Protein AF-A0A4U0HDJ7-F1 (afdb_monomer_lite)

Secondary structure (DSSP, 8-state):
--HHHHHHHHHHHHHHHHHHHHHHHHHHHHHHHHHGGGS-TTS-THHHHHHHHHHHHHHHHHHHHHHHHHHHHTT-TTHHHHHHHHHHHHHHHHHHHHHHHTT-HHHHHHHHHHHHHHHHHHHHHHHTS---

Radius of gyration: 17.19 Å; chains: 1; bounding box: 44×32×47 Å

Sequence (132 aa):
MRPDVRRMLVIQAGNVLLLAIAAVTIVMAVDALTAQPTGPPDEPDAGGALATISLGGALAVVVLAIFAYRWTARGERYAPLFGVLGWAVLWLPLSLTLGAASGTPALAYLATLVCGAGIVLSLVALGSKKPR

pLDDT: mean 72.26, std 10.54, range [38.09, 88.5]

Foldseek 3Di:
DPPVVVVLVVQLVLLVVLLVLLVVLLVLLVVQCVCVVVDDPPDPPPSNVLSVVLNVLSVQLNVLSVQLNVCSVVVHPCSVVSSVLSVLSNQLSNLSSVCSVVVNVVSSVVSNVVSVVVSVVVVVVVVPDDDD

Structure (mmCIF, N/CA/C/O backbone):
data_AF-A0A4U0HDJ7-F1
#
_entry.id   AF-A0A4U0HDJ7-F1
#
loop_
_atom_site.group_PDB
_atom_site.id
_atom_site.type_symbol
_atom_site.label_atom_id
_atom_site.label_alt_id
_atom_site.label_comp_id
_atom_site.label_asym_id
_atom_site.label_entity_id
_atom_site.label_seq_id
_atom_site.pdbx_PDB_ins_code
_atom_site.Cartn_x
_atom_site.Cartn_y
_atom_site.Cartn_z
_atom_site.occupancy
_atom_site.B_iso_or_equiv
_atom_site.auth_seq_id
_atom_site.auth_comp_id
_atom_site.auth_asym_id
_atom_site.auth_atom_id
_atom_site.pdbx_PDB_model_num
ATOM 1 N N . MET A 1 1 ? -24.903 -7.566 17.875 1.00 59.81 1 MET A N 1
ATOM 2 C CA . MET A 1 1 ? -23.535 -7.060 18.157 1.00 59.81 1 MET A CA 1
ATOM 3 C C . MET A 1 1 ? -23.624 -5.615 18.608 1.00 59.81 1 MET A C 1
ATOM 5 O O . MET A 1 1 ? -24.400 -4.874 18.016 1.00 59.81 1 MET A O 1
ATOM 9 N N . ARG A 1 2 ? -22.854 -5.214 19.629 1.00 76.25 2 ARG A N 1
ATOM 10 C CA . ARG A 1 2 ? -22.755 -3.797 20.014 1.00 76.25 2 ARG A CA 1
ATOM 11 C C . ARG A 1 2 ? -22.157 -2.987 18.844 1.00 76.25 2 ARG A C 1
ATOM 13 O O . ARG A 1 2 ? -21.269 -3.519 18.169 1.00 76.25 2 ARG A O 1
ATOM 20 N N . PRO A 1 3 ? -22.615 -1.748 18.591 1.00 71.75 3 PRO A N 1
ATOM 21 C CA . PRO A 1 3 ? -22.141 -0.922 17.474 1.00 71.75 3 PRO A CA 1
ATOM 22 C C . PRO A 1 3 ? -20.612 -0.774 17.431 1.00 71.75 3 PRO A C 1
ATOM 24 O O . PRO A 1 3 ? -20.011 -0.831 16.357 1.00 71.75 3 PRO A O 1
ATOM 27 N N . ASP A 1 4 ? -19.981 -0.691 18.602 1.00 75.12 4 ASP A N 1
ATOM 28 C CA . ASP A 1 4 ? -18.533 -0.505 18.749 1.00 75.12 4 ASP A CA 1
ATOM 29 C C . ASP A 1 4 ? -17.728 -1.719 18.275 1.00 75.12 4 ASP A C 1
ATOM 31 O O . ASP A 1 4 ? -16.716 -1.576 17.590 1.00 75.12 4 ASP A O 1
ATOM 35 N N . VAL A 1 5 ? -18.231 -2.928 18.550 1.00 76.06 5 VAL A N 1
ATOM 36 C CA . VAL A 1 5 ? -17.602 -4.186 18.119 1.00 76.06 5 VAL A CA 1
ATOM 37 C C . VAL A 1 5 ? -17.652 -4.306 16.598 1.00 76.06 5 VAL A C 1
ATOM 39 O O . VAL A 1 5 ? -16.659 -4.656 15.967 1.00 76.06 5 VAL A O 1
ATOM 42 N N . ARG A 1 6 ? -18.787 -3.947 15.983 1.00 75.19 6 ARG A N 1
ATOM 43 C CA . ARG A 1 6 ? -18.931 -3.965 14.521 1.00 75.19 6 ARG A CA 1
ATOM 44 C C . ARG A 1 6 ? -17.966 -2.983 13.855 1.00 75.19 6 ARG A C 1
ATOM 46 O O . ARG A 1 6 ? -17.329 -3.336 12.868 1.00 75.19 6 ARG A O 1
ATOM 53 N N . ARG A 1 7 ? -17.826 -1.771 14.400 1.00 73.44 7 ARG A N 1
ATOM 54 C CA . ARG A 1 7 ? -16.900 -0.755 13.878 1.00 73.44 7 ARG A CA 1
ATOM 55 C C . ARG A 1 7 ? -15.441 -1.205 13.981 1.00 73.44 7 ARG A C 1
ATOM 57 O O . ARG A 1 7 ? -14.684 -1.032 13.031 1.00 73.44 7 ARG A O 1
ATOM 64 N N . MET A 1 8 ? -15.065 -1.818 15.101 1.00 75.25 8 MET A N 1
ATOM 65 C CA . MET A 1 8 ? -13.718 -2.348 15.313 1.00 75.25 8 MET A CA 1
ATOM 66 C C . MET A 1 8 ? -13.381 -3.482 14.335 1.00 75.25 8 MET A C 1
ATOM 68 O O . MET A 1 8 ? -12.303 -3.467 13.743 1.00 75.25 8 MET A O 1
ATOM 72 N N . LEU A 1 9 ? -14.322 -4.403 14.093 1.00 80.69 9 LEU A N 1
ATOM 73 C CA . LEU A 1 9 ? -14.159 -5.478 13.109 1.00 80.69 9 LEU A CA 1
ATOM 74 C C . LEU A 1 9 ? -13.966 -4.940 11.685 1.00 80.69 9 LEU A C 1
ATOM 76 O O . LEU A 1 9 ? -13.105 -5.433 10.964 1.00 80.69 9 LEU A O 1
ATOM 80 N N . VAL A 1 10 ? -14.710 -3.901 11.292 1.00 77.75 10 VAL A N 1
ATOM 81 C CA . VAL A 1 10 ? -14.557 -3.265 9.969 1.00 77.75 10 VAL A CA 1
ATOM 82 C C . VAL A 1 10 ? -13.173 -2.627 9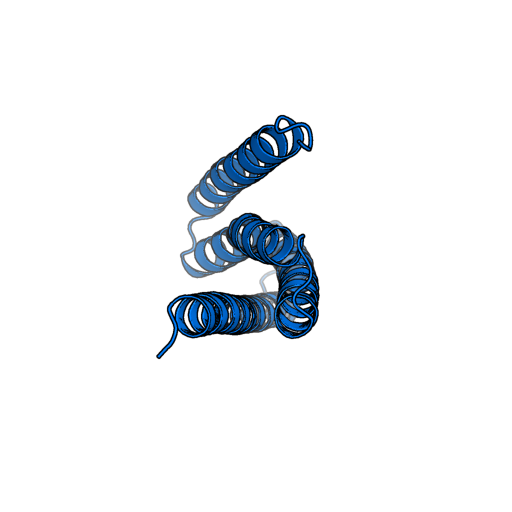.811 1.00 77.75 10 VAL A C 1
ATOM 84 O O . VAL A 1 10 ? -12.544 -2.790 8.769 1.00 77.75 10 VAL A O 1
ATOM 87 N N . ILE A 1 11 ? -12.666 -1.943 10.842 1.00 76.00 11 ILE A N 1
ATOM 88 C CA . ILE A 1 11 ? -11.325 -1.332 10.807 1.00 76.00 11 ILE A CA 1
ATOM 89 C C . ILE A 1 11 ? -10.240 -2.412 10.720 1.00 76.00 11 ILE A C 1
ATOM 91 O O . ILE A 1 11 ? -9.306 -2.287 9.929 1.00 76.00 11 ILE A O 1
ATOM 95 N N . GLN A 1 12 ? -10.367 -3.495 11.491 1.00 79.44 12 GLN A N 1
ATOM 96 C CA . GLN A 1 12 ? -9.424 -4.612 11.422 1.00 79.44 12 GLN A CA 1
ATOM 97 C C . GLN A 1 12 ? -9.451 -5.305 10.058 1.00 79.44 12 GLN A C 1
ATOM 99 O O . GLN A 1 12 ? -8.387 -5.530 9.488 1.00 79.44 12 GLN A O 1
ATOM 104 N N . ALA A 1 13 ? -10.637 -5.572 9.505 1.00 76.62 13 ALA A N 1
ATOM 105 C CA . ALA A 1 13 ? -10.781 -6.131 8.164 1.00 76.62 13 ALA A CA 1
ATOM 106 C C . ALA A 1 13 ? -10.137 -5.225 7.102 1.00 76.62 13 ALA A C 1
ATOM 108 O O . ALA A 1 13 ? -9.422 -5.713 6.231 1.00 76.62 13 ALA A O 1
ATOM 109 N N . GLY A 1 14 ? -10.311 -3.904 7.219 1.00 74.69 14 GLY A N 1
ATOM 110 C CA . GLY A 1 14 ? -9.656 -2.927 6.350 1.00 74.69 14 GLY A CA 1
ATOM 111 C C . GLY A 1 14 ? -8.126 -2.966 6.437 1.00 74.69 14 GLY A C 1
ATOM 112 O O . GLY A 1 14 ? -7.464 -2.906 5.408 1.00 74.69 14 GLY A O 1
ATOM 113 N N . ASN A 1 15 ? -7.554 -3.119 7.635 1.00 77.31 15 ASN A N 1
ATOM 114 C CA . ASN A 1 15 ? -6.099 -3.238 7.812 1.00 77.31 15 ASN A CA 1
ATOM 115 C C . ASN A 1 15 ? -5.547 -4.569 7.268 1.00 77.31 15 ASN A C 1
ATOM 117 O O . ASN A 1 15 ? -4.448 -4.599 6.719 1.00 77.31 15 ASN A O 1
ATOM 121 N N . VAL A 1 16 ? -6.302 -5.665 7.392 1.00 81.94 16 VAL A N 1
ATOM 122 C CA . VAL A 1 16 ? -5.934 -6.965 6.803 1.00 81.94 16 VAL A CA 1
ATOM 123 C C . VAL A 1 16 ? -5.975 -6.897 5.277 1.00 81.94 16 VAL A C 1
ATOM 125 O O . VAL A 1 16 ? -5.053 -7.370 4.618 1.00 81.94 16 VAL A O 1
ATOM 128 N N . LEU A 1 17 ? -7.002 -6.259 4.710 1.00 78.06 17 LEU A N 1
ATOM 129 C CA . LEU A 1 17 ? -7.085 -6.029 3.270 1.00 78.06 17 LEU A CA 1
ATOM 130 C C . LEU A 1 17 ? -5.914 -5.169 2.776 1.00 78.06 17 LEU A C 1
ATOM 132 O O . LEU A 1 17 ? -5.297 -5.495 1.766 1.00 78.06 17 LEU A O 1
ATOM 136 N N . LEU A 1 18 ? -5.568 -4.116 3.519 1.00 76.06 18 LEU A N 1
ATOM 137 C CA . LEU A 1 18 ? -4.425 -3.257 3.225 1.00 76.06 18 LEU A CA 1
ATOM 138 C C . LEU A 1 18 ? -3.104 -4.051 3.187 1.00 76.06 18 LEU A C 1
ATOM 140 O O . LEU A 1 18 ? -2.315 -3.880 2.260 1.00 76.06 18 LEU A O 1
ATOM 144 N N . LEU A 1 19 ? -2.891 -4.956 4.152 1.00 83.44 19 LEU A N 1
ATOM 145 C CA . LEU A 1 19 ? -1.741 -5.870 4.168 1.00 83.44 19 LEU A CA 1
ATOM 146 C C . LEU A 1 19 ? -1.718 -6.795 2.951 1.00 83.44 19 LEU A C 1
ATOM 148 O O . LEU A 1 19 ? -0.667 -6.962 2.339 1.00 83.44 19 LEU A O 1
ATOM 152 N N . ALA A 1 20 ? -2.863 -7.382 2.599 1.00 83.06 20 ALA A N 1
ATOM 153 C CA . ALA A 1 20 ? -2.964 -8.295 1.467 1.00 83.06 20 ALA A CA 1
ATOM 154 C C . ALA A 1 20 ? -2.613 -7.597 0.146 1.00 83.06 20 ALA A C 1
ATOM 156 O O . ALA A 1 20 ? -1.813 -8.122 -0.625 1.00 83.06 20 ALA A O 1
ATOM 157 N N . ILE A 1 21 ? -3.146 -6.393 -0.091 1.00 79.75 21 ILE A N 1
ATOM 158 C CA . ILE A 1 21 ? -2.841 -5.634 -1.311 1.00 79.75 21 ILE A CA 1
ATOM 159 C C . ILE A 1 21 ? -1.360 -5.245 -1.333 1.00 79.75 21 ILE A C 1
ATOM 161 O O . ILE A 1 21 ? -0.697 -5.456 -2.342 1.00 79.75 21 ILE A O 1
ATOM 165 N N . ALA A 1 22 ? -0.811 -4.746 -0.220 1.00 82.38 22 ALA A N 1
ATOM 166 C CA . ALA A 1 22 ? 0.606 -4.396 -0.152 1.00 82.38 22 ALA A CA 1
ATOM 167 C C . ALA A 1 22 ? 1.522 -5.606 -0.412 1.00 82.38 22 ALA A C 1
ATOM 169 O O . ALA A 1 22 ? 2.518 -5.471 -1.117 1.00 82.38 22 ALA A O 1
ATOM 170 N N . ALA A 1 23 ? 1.169 -6.793 0.091 1.00 84.62 23 ALA A N 1
ATOM 171 C CA . ALA A 1 23 ? 1.913 -8.022 -0.173 1.00 84.62 23 ALA A CA 1
ATOM 172 C C . ALA A 1 23 ? 1.903 -8.401 -1.664 1.00 84.62 23 ALA A C 1
ATOM 174 O O . ALA A 1 23 ? 2.953 -8.729 -2.210 1.00 84.62 23 ALA A O 1
ATOM 175 N N . VAL A 1 24 ? 0.753 -8.297 -2.340 1.00 81.69 24 VAL A N 1
ATOM 176 C CA . VAL A 1 24 ? 0.662 -8.518 -3.796 1.00 81.69 24 VAL A CA 1
ATOM 177 C C . VAL A 1 24 ? 1.546 -7.523 -4.550 1.00 81.69 24 VAL A C 1
ATOM 179 O O . VAL A 1 24 ? 2.322 -7.924 -5.414 1.00 81.69 24 VAL A O 1
ATOM 182 N N . THR A 1 25 ? 1.493 -6.242 -4.182 1.00 82.88 25 THR A N 1
ATOM 183 C CA . THR A 1 25 ? 2.320 -5.190 -4.787 1.00 82.88 25 THR A CA 1
ATOM 184 C C . THR A 1 25 ? 3.819 -5.460 -4.609 1.00 82.88 25 THR A C 1
ATOM 186 O O . THR A 1 25 ? 4.581 -5.265 -5.552 1.00 82.88 25 THR A O 1
ATOM 189 N N . ILE A 1 26 ? 4.242 -5.966 -3.442 1.00 85.88 26 ILE A N 1
ATOM 190 C CA . ILE A 1 26 ? 5.628 -6.397 -3.192 1.00 85.88 26 ILE A CA 1
ATOM 191 C C . ILE A 1 26 ? 6.018 -7.534 -4.135 1.00 85.88 26 ILE A C 1
ATOM 193 O O . ILE A 1 26 ? 7.064 -7.445 -4.768 1.00 85.88 26 ILE A O 1
ATOM 197 N N . VAL A 1 27 ? 5.191 -8.579 -4.253 1.00 85.75 27 VAL A N 1
ATOM 198 C CA . VAL A 1 27 ? 5.481 -9.726 -5.131 1.00 85.75 27 VAL A CA 1
ATOM 199 C C . VAL A 1 27 ? 5.661 -9.266 -6.577 1.00 85.75 27 VAL A C 1
ATOM 201 O O . VAL A 1 27 ? 6.654 -9.625 -7.200 1.00 85.75 27 VAL A O 1
ATOM 204 N N . MET A 1 28 ? 4.763 -8.416 -7.083 1.00 80.06 28 MET A N 1
ATOM 205 C CA . MET A 1 28 ? 4.865 -7.875 -8.444 1.00 80.06 28 MET A CA 1
ATOM 206 C C . MET A 1 28 ? 6.114 -7.008 -8.644 1.00 80.06 28 MET A C 1
ATOM 208 O O . MET A 1 28 ? 6.758 -7.083 -9.685 1.00 80.06 28 MET A O 1
ATOM 212 N N . ALA A 1 29 ? 6.467 -6.179 -7.658 1.00 81.75 29 ALA A N 1
ATOM 213 C CA . ALA A 1 29 ? 7.660 -5.342 -7.734 1.00 81.75 29 ALA A CA 1
ATOM 214 C C . ALA A 1 29 ? 8.950 -6.177 -7.705 1.00 81.75 29 ALA A C 1
ATOM 216 O O . ALA A 1 29 ? 9.884 -5.888 -8.449 1.00 81.75 29 ALA A O 1
ATOM 217 N N . VAL A 1 30 ? 8.998 -7.227 -6.879 1.00 85.19 30 VAL A N 1
ATOM 218 C CA . VAL A 1 30 ? 10.127 -8.165 -6.833 1.00 85.19 30 VAL A CA 1
ATOM 219 C C . VAL A 1 30 ? 10.254 -8.921 -8.152 1.00 85.19 30 VAL A C 1
ATOM 221 O O . VAL A 1 30 ? 11.356 -8.980 -8.685 1.00 85.19 30 VAL A O 1
ATOM 224 N N . ASP A 1 31 ? 9.149 -9.428 -8.703 1.00 82.06 31 ASP A N 1
ATOM 225 C CA . ASP A 1 31 ? 9.130 -10.118 -9.998 1.00 82.06 31 ASP A CA 1
ATOM 226 C C . ASP A 1 31 ? 9.707 -9.228 -11.114 1.00 82.06 31 ASP A C 1
ATOM 228 O O . ASP A 1 31 ? 10.651 -9.614 -11.809 1.00 82.06 31 ASP A O 1
ATOM 232 N N . ALA A 1 32 ? 9.248 -7.973 -11.185 1.00 76.88 32 ALA A N 1
ATOM 233 C CA . ALA A 1 32 ? 9.760 -6.981 -12.129 1.00 76.88 32 ALA A CA 1
ATOM 234 C C . ALA A 1 32 ? 11.264 -6.689 -11.946 1.00 76.88 32 ALA A C 1
ATOM 236 O O . ALA A 1 32 ? 11.992 -6.589 -12.934 1.00 76.88 32 ALA A O 1
ATOM 237 N N . LEU A 1 33 ? 11.753 -6.593 -10.702 1.00 79.81 33 LEU A N 1
ATOM 238 C CA . LEU A 1 33 ? 13.183 -6.410 -10.415 1.00 79.81 33 LEU A CA 1
ATOM 239 C C . LEU A 1 33 ? 14.016 -7.629 -10.828 1.00 79.81 33 LEU A C 1
ATOM 241 O O . LEU A 1 33 ? 15.117 -7.478 -11.353 1.00 79.81 33 LEU A O 1
ATOM 245 N N . THR A 1 34 ? 13.498 -8.840 -10.621 1.00 79.81 34 THR A N 1
ATOM 246 C CA . THR A 1 34 ? 14.197 -10.078 -10.995 1.00 79.81 34 THR A CA 1
ATOM 247 C C . THR A 1 34 ? 14.211 -10.340 -12.498 1.00 79.81 34 THR A C 1
ATOM 249 O O . THR A 1 34 ? 15.112 -11.024 -12.979 1.00 79.81 34 THR A O 1
ATOM 252 N N . ALA A 1 35 ? 13.267 -9.769 -13.249 1.00 73.38 35 ALA A N 1
ATOM 253 C CA . ALA A 1 35 ? 13.217 -9.871 -14.705 1.00 73.38 35 ALA A CA 1
ATOM 254 C C . ALA A 1 35 ? 14.217 -8.934 -15.417 1.00 73.38 35 ALA A C 1
ATOM 256 O O . ALA A 1 35 ? 14.626 -9.214 -16.545 1.00 73.38 35 ALA A O 1
ATOM 257 N N . GLN A 1 36 ? 14.668 -7.856 -14.765 1.00 68.56 36 GLN A N 1
ATOM 258 C CA . GLN A 1 36 ? 15.599 -6.877 -15.344 1.00 68.56 36 GLN A CA 1
ATOM 259 C C . GLN A 1 36 ? 16.890 -7.441 -15.957 1.00 68.56 36 GLN A C 1
ATOM 261 O O . GLN A 1 36 ? 17.213 -7.048 -17.077 1.00 68.56 36 GLN A O 1
ATOM 266 N N . PRO A 1 37 ? 17.630 -8.366 -15.313 1.00 61.50 37 PRO A N 1
ATOM 267 C CA . PRO A 1 37 ? 18.854 -8.919 -15.898 1.00 61.50 37 PRO A CA 1
ATOM 268 C C . PRO A 1 37 ? 18.636 -9.735 -17.185 1.00 61.50 37 PRO A C 1
ATOM 270 O O . PRO A 1 37 ? 19.614 -10.135 -17.810 1.00 61.50 37 PRO A O 1
ATOM 273 N N . THR A 1 38 ? 17.387 -9.993 -17.593 1.00 60.38 38 THR A N 1
ATOM 274 C CA . THR A 1 38 ? 17.051 -10.720 -18.832 1.00 60.38 38 THR A CA 1
ATOM 275 C C . THR A 1 38 ? 16.591 -9.817 -19.986 1.00 60.38 38 THR A C 1
ATOM 277 O O . THR A 1 38 ? 16.315 -10.319 -21.075 1.00 60.38 38 THR A O 1
ATOM 280 N N . GLY A 1 39 ? 16.514 -8.498 -19.768 1.00 57.41 39 GLY A N 1
ATOM 281 C CA . GLY A 1 39 ? 16.061 -7.525 -20.765 1.00 57.41 39 GLY A CA 1
ATOM 282 C C . GLY A 1 39 ? 17.146 -7.103 -21.776 1.00 57.41 39 GLY A C 1
ATOM 283 O O . GLY A 1 39 ? 18.338 -7.204 -21.478 1.00 57.41 39 GLY A O 1
ATOM 284 N N . PRO A 1 40 ? 16.761 -6.618 -22.974 1.00 56.44 40 PRO A N 1
ATOM 285 C CA . PRO A 1 40 ? 17.705 -6.072 -23.945 1.00 56.44 40 PRO A CA 1
ATOM 286 C C . PRO A 1 40 ? 18.436 -4.833 -23.382 1.00 56.44 40 PRO A C 1
ATOM 288 O O . PRO A 1 40 ? 17.796 -3.986 -22.764 1.00 56.44 40 PRO A O 1
ATOM 291 N N . PRO A 1 41 ? 19.753 -4.684 -23.617 1.00 56.12 41 PRO A N 1
ATOM 292 C CA . PRO A 1 41 ? 20.592 -3.659 -22.979 1.00 56.12 41 PRO A CA 1
ATOM 293 C C . PRO A 1 41 ? 20.318 -2.200 -23.396 1.00 56.12 41 PRO A C 1
ATOM 295 O O . PRO A 1 41 ? 20.879 -1.298 -22.781 1.00 56.12 41 PRO A O 1
ATOM 298 N N . ASP A 1 42 ? 19.481 -1.956 -24.410 1.00 54.69 42 ASP A N 1
ATOM 299 C CA . ASP A 1 42 ? 19.323 -0.633 -25.040 1.00 54.69 42 ASP A CA 1
ATOM 300 C C . ASP A 1 42 ? 18.063 0.148 -24.616 1.00 54.69 42 ASP A C 1
ATOM 302 O O . ASP A 1 42 ? 17.854 1.271 -25.082 1.00 54.69 42 ASP A O 1
ATOM 306 N N . GLU A 1 43 ? 17.215 -0.389 -23.732 1.00 53.38 43 GLU A N 1
ATOM 307 C CA . GLU A 1 43 ? 16.063 0.364 -23.221 1.00 53.38 43 GLU A CA 1
ATOM 308 C C . GLU A 1 43 ? 16.408 1.138 -21.938 1.00 53.38 43 GLU A C 1
ATOM 310 O O . GLU A 1 43 ? 17.042 0.595 -21.030 1.00 53.38 43 GLU A O 1
ATOM 315 N N . PRO A 1 44 ? 15.993 2.416 -21.822 1.00 54.19 44 PRO A N 1
ATOM 316 C CA . PRO A 1 44 ? 16.201 3.188 -20.605 1.00 54.19 44 PRO A CA 1
ATOM 317 C C . PRO A 1 44 ? 15.553 2.479 -19.410 1.00 54.19 44 PRO A C 1
ATOM 319 O O . PRO A 1 44 ? 14.383 2.101 -19.467 1.00 54.19 44 PRO A O 1
ATOM 322 N N . ASP A 1 45 ? 16.313 2.353 -18.317 1.00 64.06 45 ASP A N 1
ATOM 323 C CA . ASP A 1 45 ? 16.001 1.605 -17.086 1.00 64.06 45 ASP A CA 1
ATOM 324 C C . ASP A 1 45 ? 14.877 2.234 -16.224 1.00 64.06 45 ASP A C 1
ATOM 326 O O . ASP A 1 45 ? 14.947 2.370 -15.001 1.00 64.06 45 ASP A O 1
ATOM 330 N N . ALA A 1 46 ? 13.802 2.680 -16.872 1.00 60.62 46 ALA A N 1
ATOM 331 C CA . ALA A 1 46 ? 12.626 3.219 -16.210 1.00 60.62 46 ALA A CA 1
ATOM 332 C C . ALA A 1 46 ? 11.889 2.122 -15.421 1.00 60.62 46 ALA A C 1
ATOM 334 O O . ALA A 1 46 ? 11.340 2.401 -14.357 1.00 60.62 46 ALA A O 1
ATOM 335 N N . GLY A 1 47 ? 11.911 0.870 -15.894 1.00 66.62 47 GLY A N 1
ATOM 336 C CA . GLY A 1 47 ? 11.236 -0.255 -15.240 1.00 66.62 47 GLY A CA 1
ATOM 337 C C . GLY A 1 47 ? 11.783 -0.575 -13.843 1.00 66.62 47 GLY A C 1
ATOM 338 O O . GLY A 1 47 ? 11.003 -0.741 -12.904 1.00 66.62 47 GLY A O 1
ATOM 339 N N . GLY A 1 48 ? 13.109 -0.593 -13.676 1.00 71.19 48 GLY A N 1
ATOM 340 C CA . GLY A 1 48 ? 13.774 -0.965 -12.421 1.00 71.19 48 GLY A CA 1
ATOM 341 C C . GLY A 1 48 ? 13.628 0.084 -11.335 1.00 71.19 48 GLY A C 1
ATOM 342 O O . GLY A 1 48 ? 13.311 -0.225 -10.180 1.00 71.19 48 GLY A O 1
ATOM 343 N N . ALA A 1 49 ? 13.765 1.353 -11.721 1.00 74.69 49 ALA A N 1
ATOM 344 C CA . ALA A 1 49 ? 13.522 2.476 -10.828 1.00 74.69 49 ALA A CA 1
ATOM 345 C C . ALA A 1 49 ? 12.071 2.479 -10.310 1.00 74.69 49 ALA A C 1
ATOM 347 O O . ALA A 1 49 ? 11.844 2.620 -9.106 1.00 74.69 49 ALA A O 1
ATOM 348 N N . LEU A 1 50 ? 11.084 2.258 -11.189 1.00 75.06 50 LEU A N 1
ATOM 349 C CA . LEU A 1 50 ? 9.668 2.199 -10.805 1.00 75.06 50 LEU A CA 1
ATOM 350 C C . LEU A 1 50 ? 9.370 1.003 -9.893 1.00 75.06 50 LEU A C 1
ATOM 352 O O . LEU A 1 50 ? 8.660 1.159 -8.895 1.00 75.06 50 LEU A O 1
ATOM 356 N N . ALA A 1 51 ? 9.943 -0.166 -10.186 1.00 76.81 51 ALA A N 1
ATOM 357 C CA . ALA A 1 51 ? 9.787 -1.354 -9.355 1.00 76.81 51 ALA A CA 1
ATOM 358 C C . ALA A 1 51 ? 10.404 -1.160 -7.957 1.00 76.81 51 ALA A C 1
ATOM 360 O O . ALA A 1 51 ? 9.779 -1.503 -6.954 1.00 76.81 51 ALA A O 1
ATOM 361 N N . THR A 1 52 ? 11.564 -0.504 -7.860 1.00 81.69 52 THR A N 1
ATOM 362 C CA . THR A 1 52 ? 12.207 -0.177 -6.574 1.00 81.69 52 THR A CA 1
ATOM 363 C C . THR A 1 52 ? 11.368 0.796 -5.740 1.00 81.69 52 THR A C 1
ATOM 365 O O . THR A 1 52 ? 11.156 0.574 -4.545 1.00 81.69 52 THR A O 1
ATOM 368 N N . ILE A 1 53 ? 10.847 1.862 -6.361 1.00 80.88 53 ILE A N 1
ATOM 369 C CA . ILE A 1 53 ? 9.974 2.839 -5.688 1.00 80.88 53 ILE A CA 1
ATOM 370 C C . ILE A 1 53 ? 8.684 2.163 -5.213 1.00 80.88 53 ILE A C 1
ATOM 372 O O . ILE A 1 53 ? 8.242 2.390 -4.084 1.00 80.88 53 ILE A O 1
ATOM 376 N N . SER A 1 54 ? 8.103 1.302 -6.049 1.00 82.75 54 SER A N 1
ATOM 377 C CA . SER A 1 54 ? 6.920 0.525 -5.693 1.00 82.75 54 SER A CA 1
ATOM 378 C C . SER A 1 54 ? 7.178 -0.406 -4.505 1.00 82.75 54 SER A C 1
ATOM 380 O O . SER A 1 54 ? 6.401 -0.418 -3.547 1.00 82.75 54 SER A O 1
ATOM 382 N N . LEU A 1 55 ? 8.310 -1.115 -4.505 1.00 84.06 55 LEU A N 1
ATOM 383 C CA . LEU A 1 55 ? 8.710 -1.992 -3.409 1.00 84.06 55 LEU A CA 1
ATOM 384 C C . LEU A 1 55 ? 8.856 -1.216 -2.092 1.00 84.06 55 LEU A C 1
ATOM 386 O O . LEU A 1 55 ? 8.287 -1.609 -1.072 1.00 84.06 55 LEU A O 1
ATOM 390 N N . GLY A 1 56 ? 9.559 -0.079 -2.120 1.00 85.12 56 GLY A N 1
ATOM 391 C CA . GLY A 1 56 ? 9.716 0.792 -0.954 1.00 85.12 56 GLY A CA 1
ATOM 392 C C . GLY A 1 56 ? 8.379 1.330 -0.433 1.00 85.12 56 GLY A C 1
ATOM 393 O O . GLY A 1 56 ? 8.113 1.285 0.771 1.00 85.12 56 GLY A O 1
AT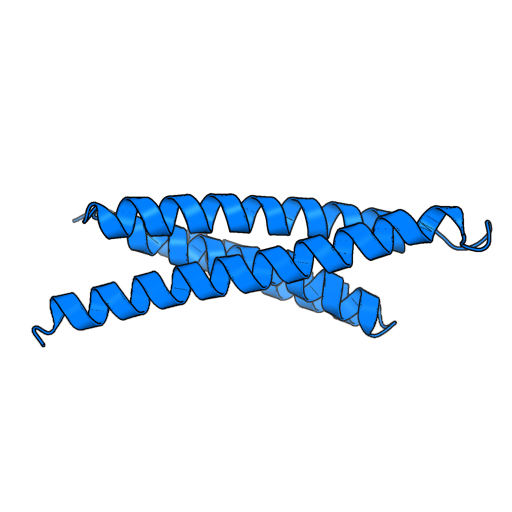OM 394 N N . GLY A 1 57 ? 7.503 1.779 -1.336 1.00 83.75 57 GLY A N 1
ATOM 395 C CA . GLY A 1 57 ? 6.164 2.257 -0.993 1.00 83.75 57 GLY A CA 1
ATOM 396 C C . GLY A 1 57 ? 5.294 1.164 -0.371 1.00 83.75 57 GLY A C 1
ATOM 397 O O . GLY A 1 57 ? 4.661 1.390 0.660 1.00 83.75 57 GLY A O 1
ATOM 398 N N . ALA A 1 58 ? 5.291 -0.039 -0.945 1.00 84.38 58 ALA A N 1
ATOM 399 C CA . ALA A 1 58 ? 4.502 -1.154 -0.436 1.00 84.38 58 ALA A CA 1
ATOM 400 C C . ALA A 1 58 ? 5.002 -1.637 0.938 1.00 84.38 58 ALA A C 1
ATOM 402 O O . ALA A 1 58 ? 4.191 -1.915 1.822 1.00 84.38 58 ALA A O 1
ATOM 403 N N . LEU A 1 59 ? 6.318 -1.641 1.177 1.00 88.50 59 LEU A N 1
ATOM 404 C CA . LEU A 1 59 ? 6.887 -1.915 2.502 1.00 88.50 59 LEU A CA 1
ATOM 405 C C . LEU A 1 59 ? 6.446 -0.878 3.544 1.00 88.50 59 LEU A C 1
ATOM 407 O O . LEU A 1 59 ? 6.058 -1.250 4.654 1.00 88.50 59 LEU A O 1
ATOM 411 N N . ALA A 1 60 ? 6.433 0.410 3.191 1.00 85.25 60 ALA A N 1
ATOM 412 C CA . ALA A 1 60 ? 5.928 1.455 4.080 1.00 85.25 60 ALA A CA 1
ATOM 413 C C . ALA A 1 60 ? 4.444 1.237 4.437 1.00 85.25 60 ALA A C 1
ATOM 415 O O . ALA A 1 60 ? 4.053 1.396 5.597 1.00 85.25 60 ALA A O 1
ATOM 416 N N . VAL A 1 61 ? 3.625 0.799 3.474 1.00 86.75 61 VAL A N 1
ATOM 417 C CA . VAL A 1 61 ? 2.214 0.445 3.710 1.00 86.75 61 VAL A CA 1
ATOM 418 C C . VAL A 1 61 ? 2.087 -0.737 4.661 1.00 86.75 61 VAL A C 1
ATOM 420 O O . VAL A 1 61 ? 1.271 -0.675 5.578 1.00 86.75 61 VAL A O 1
ATOM 423 N N . VAL A 1 62 ? 2.898 -1.789 4.493 1.00 86.94 62 VAL A N 1
ATOM 424 C CA . VAL A 1 62 ? 2.907 -2.943 5.407 1.00 86.94 62 VAL A CA 1
ATOM 425 C C . VAL A 1 62 ? 3.182 -2.486 6.837 1.00 86.94 62 VAL A C 1
ATOM 427 O O . VAL A 1 62 ? 2.449 -2.858 7.754 1.00 86.94 62 VAL A O 1
ATOM 430 N N . VAL A 1 63 ? 4.185 -1.628 7.035 1.00 87.94 63 VAL A N 1
ATOM 431 C CA . VAL A 1 63 ? 4.515 -1.076 8.355 1.00 87.94 63 VAL A CA 1
ATOM 432 C C . VAL A 1 63 ? 3.319 -0.318 8.942 1.00 87.94 63 VAL A C 1
ATOM 434 O O . VAL A 1 63 ? 2.897 -0.614 10.063 1.00 87.94 63 VAL A O 1
ATOM 437 N N . LEU A 1 64 ? 2.721 0.604 8.180 1.00 83.56 64 LEU A N 1
ATOM 438 C CA . LEU A 1 64 ? 1.547 1.372 8.614 1.00 83.56 64 LEU A CA 1
ATOM 439 C C . LEU A 1 64 ? 0.355 0.467 8.953 1.00 83.56 64 LEU A C 1
ATOM 441 O O . LEU A 1 64 ? -0.301 0.676 9.974 1.00 83.56 64 LEU A O 1
ATOM 445 N N . ALA A 1 65 ? 0.110 -0.565 8.148 1.00 82.38 65 ALA A N 1
ATOM 446 C CA . ALA A 1 65 ? -0.976 -1.512 8.349 1.00 82.38 65 ALA A CA 1
ATOM 447 C C . ALA A 1 65 ? -0.774 -2.373 9.609 1.00 82.38 65 ALA A C 1
ATOM 449 O O . ALA A 1 65 ? -1.724 -2.582 10.367 1.00 82.38 65 ALA A O 1
ATOM 450 N N . ILE A 1 66 ? 0.461 -2.816 9.891 1.00 86.19 66 ILE A N 1
ATOM 451 C CA . ILE A 1 66 ? 0.802 -3.547 11.123 1.00 86.19 66 ILE A CA 1
ATOM 452 C C . ILE A 1 66 ? 0.571 -2.659 12.349 1.00 86.19 66 ILE A C 1
ATOM 454 O O . ILE A 1 66 ? -0.063 -3.099 13.314 1.00 86.19 66 ILE A O 1
ATOM 458 N N . PHE A 1 67 ? 1.058 -1.415 12.328 1.00 84.44 67 PHE A N 1
ATOM 459 C CA . PHE A 1 67 ? 0.848 -0.479 13.435 1.00 84.44 67 PHE A CA 1
ATOM 460 C C . PHE A 1 67 ? -0.639 -0.179 13.637 1.00 84.44 67 PHE A C 1
ATOM 462 O O . PHE A 1 67 ? -1.132 -0.307 14.759 1.00 84.44 67 PHE A O 1
ATOM 469 N N . ALA A 1 68 ? -1.372 0.112 12.559 1.00 78.88 68 ALA A N 1
ATOM 470 C CA . ALA A 1 68 ? -2.814 0.326 12.597 1.00 78.88 68 ALA A CA 1
ATOM 471 C C . ALA A 1 68 ? -3.549 -0.882 13.194 1.00 78.88 68 ALA A C 1
ATOM 473 O O . ALA A 1 68 ? -4.378 -0.717 14.090 1.00 78.88 68 ALA A O 1
ATOM 474 N N . TYR A 1 69 ? -3.212 -2.103 12.767 1.00 79.75 69 TYR A N 1
ATOM 475 C CA . TYR A 1 69 ? -3.826 -3.330 13.271 1.00 79.75 69 TYR A CA 1
ATOM 476 C C . TYR A 1 69 ? -3.553 -3.540 14.766 1.00 79.75 69 TYR A C 1
ATOM 478 O O . TYR A 1 69 ? -4.491 -3.707 15.553 1.00 79.75 69 TYR A O 1
ATOM 486 N N . ARG A 1 70 ? -2.282 -3.463 15.187 1.00 85.06 70 ARG A N 1
ATOM 487 C CA . ARG A 1 70 ? -1.885 -3.671 16.590 1.00 85.06 70 ARG A CA 1
ATOM 488 C C . ARG A 1 70 ? -2.474 -2.616 17.519 1.00 85.06 70 ARG A C 1
ATOM 490 O O . ARG A 1 70 ? -2.894 -2.952 18.622 1.00 85.06 70 ARG A O 1
ATOM 497 N N . TRP A 1 71 ? -2.507 -1.354 17.100 1.00 84.50 71 TRP A N 1
ATOM 498 C CA . TRP A 1 71 ? -3.040 -0.263 17.917 1.00 84.50 71 TRP A CA 1
ATOM 499 C C . TRP A 1 71 ? -4.568 -0.275 17.959 1.00 84.50 71 TRP A C 1
ATOM 501 O O . TRP A 1 71 ? -5.143 0.003 19.009 1.00 84.50 71 TRP A O 1
ATOM 511 N N . THR A 1 72 ? -5.230 -0.711 16.880 1.00 80.50 72 THR A N 1
ATOM 512 C CA . THR A 1 72 ? -6.686 -0.934 16.886 1.00 80.50 72 THR A CA 1
ATOM 513 C C . THR A 1 72 ? -7.049 -2.040 17.874 1.00 80.50 72 THR A C 1
ATOM 515 O O . THR A 1 72 ? -7.993 -1.887 18.642 1.00 80.50 72 THR A O 1
ATOM 518 N N . ALA A 1 73 ? -6.273 -3.130 17.920 1.00 79.25 73 ALA A N 1
ATOM 519 C CA . ALA A 1 73 ? -6.474 -4.213 18.886 1.00 79.25 73 ALA A CA 1
ATOM 520 C C . ALA A 1 73 ? -6.271 -3.774 20.351 1.00 79.25 73 ALA A C 1
ATOM 522 O O . ALA A 1 73 ? -6.853 -4.374 21.249 1.00 79.25 73 ALA A O 1
ATOM 523 N N . ARG A 1 74 ? -5.478 -2.721 20.590 1.00 83.06 74 ARG A N 1
ATOM 524 C CA . ARG A 1 74 ? -5.244 -2.127 21.918 1.00 83.06 74 ARG A CA 1
ATOM 525 C C . ARG A 1 74 ? -6.237 -1.019 22.290 1.00 83.06 74 ARG A C 1
ATOM 527 O O . ARG A 1 74 ? -6.189 -0.536 23.413 1.00 83.06 74 ARG A O 1
ATOM 534 N N . GLY A 1 75 ? -7.130 -0.620 21.380 1.00 78.19 75 GLY A N 1
ATOM 535 C CA . GLY A 1 75 ? -8.101 0.454 21.621 1.00 78.19 75 GLY A CA 1
ATOM 536 C C . GLY A 1 75 ? -7.501 1.867 21.626 1.00 78.19 75 GLY A C 1
ATOM 537 O O . GLY A 1 75 ? -8.111 2.788 22.163 1.00 78.19 75 GLY A O 1
ATOM 538 N N . GLU A 1 76 ? -6.320 2.054 21.032 1.00 80.69 76 GLU A N 1
ATOM 539 C CA . GLU A 1 76 ? -5.621 3.343 21.007 1.00 80.69 76 GLU A CA 1
ATOM 540 C C . GLU A 1 76 ? -6.363 4.389 20.159 1.00 80.69 76 GLU A C 1
ATOM 542 O O . GLU A 1 76 ? -6.782 4.123 19.027 1.00 80.69 76 GLU A O 1
ATOM 547 N N . ARG A 1 77 ? -6.465 5.628 20.665 1.00 75.06 77 ARG A N 1
ATOM 548 C CA . ARG A 1 77 ? -7.258 6.714 20.043 1.00 75.06 77 ARG A CA 1
ATOM 549 C C . ARG A 1 77 ? -6.779 7.087 18.633 1.00 75.06 77 ARG A C 1
ATOM 551 O O . ARG A 1 77 ? -7.583 7.517 17.809 1.00 75.06 77 ARG A O 1
ATOM 558 N N . TYR A 1 78 ? -5.489 6.904 18.349 1.00 72.00 78 TYR A N 1
ATOM 559 C CA . TYR A 1 78 ? -4.863 7.274 17.074 1.00 72.00 78 TYR A CA 1
ATOM 560 C C . TYR A 1 78 ? -4.775 6.127 16.058 1.00 72.00 78 TYR A C 1
ATOM 562 O O . TYR A 1 78 ? -4.382 6.363 14.918 1.00 72.00 78 TYR A O 1
ATOM 570 N N . ALA A 1 79 ? -5.180 4.903 16.413 1.00 72.31 79 ALA A N 1
ATOM 571 C CA . ALA A 1 79 ? -5.112 3.741 15.522 1.00 72.31 79 ALA A CA 1
ATOM 572 C C . ALA A 1 79 ? -5.773 3.924 14.133 1.00 72.31 79 ALA A C 1
ATOM 574 O O . ALA A 1 79 ? -5.181 3.494 13.139 1.00 72.31 79 ALA A O 1
ATOM 575 N N . PRO A 1 80 ? -6.938 4.599 14.001 1.00 70.31 80 PRO A N 1
ATOM 576 C CA . PRO A 1 80 ? -7.576 4.800 12.697 1.00 70.31 80 PRO A CA 1
ATOM 577 C C . PRO A 1 80 ? -6.747 5.674 11.751 1.00 70.31 80 PRO A C 1
ATOM 579 O O . PRO A 1 80 ? -6.852 5.540 10.536 1.00 70.31 80 PRO A O 1
ATOM 582 N N . LEU A 1 81 ? -5.920 6.565 12.305 1.00 75.31 81 LEU A N 1
ATOM 583 C CA . LEU A 1 81 ? -5.119 7.524 11.548 1.00 75.31 81 LEU A CA 1
ATOM 584 C C . LEU A 1 81 ? -4.035 6.799 10.741 1.00 75.31 81 LEU A C 1
ATOM 586 O O . LEU A 1 81 ? -3.842 7.095 9.567 1.00 75.31 81 LEU A O 1
ATOM 590 N N . PHE A 1 82 ? -3.419 5.769 11.326 1.00 75.06 82 PHE A N 1
ATOM 591 C CA . PHE A 1 82 ? -2.447 4.910 10.641 1.00 75.06 82 PHE A CA 1
ATOM 592 C C . PHE A 1 82 ? -3.087 4.056 9.548 1.00 75.06 82 PHE A C 1
ATOM 594 O O . PHE A 1 82 ? -2.481 3.872 8.498 1.00 75.06 82 PHE A O 1
ATOM 601 N N . GLY A 1 83 ? -4.320 3.583 9.758 1.00 72.94 83 GLY A N 1
ATOM 602 C CA . GLY A 1 83 ? -5.069 2.862 8.727 1.00 72.94 83 GLY A CA 1
ATOM 603 C C . GLY A 1 83 ? -5.349 3.754 7.516 1.00 72.94 83 GLY A C 1
ATOM 604 O O . GLY A 1 83 ? -5.046 3.377 6.388 1.00 72.94 83 GLY A O 1
ATOM 605 N N . VAL A 1 84 ? -5.851 4.972 7.749 1.00 76.88 84 VAL A N 1
ATOM 606 C CA . VAL A 1 84 ? -6.093 5.961 6.683 1.00 76.88 84 VAL A CA 1
ATOM 607 C C . VAL A 1 84 ? -4.797 6.332 5.964 1.00 76.88 84 VAL A C 1
ATOM 609 O O . VAL A 1 84 ? -4.783 6.385 4.738 1.00 76.88 84 VAL A O 1
ATOM 612 N N . LEU A 1 85 ? -3.701 6.533 6.700 1.00 78.12 85 LEU A N 1
ATOM 613 C CA . LEU A 1 85 ? -2.391 6.802 6.107 1.00 78.12 85 LEU A CA 1
ATOM 614 C C . LEU A 1 85 ? -1.892 5.640 5.257 1.00 78.12 85 LEU A C 1
ATOM 616 O O . LEU A 1 85 ? -1.413 5.870 4.155 1.00 78.12 85 LEU A O 1
ATOM 620 N N . GLY A 1 86 ? -2.039 4.406 5.733 1.00 76.75 86 GLY A N 1
ATOM 621 C CA . GLY A 1 86 ? -1.671 3.220 4.971 1.00 76.75 86 GLY A CA 1
ATOM 622 C C . GLY A 1 86 ? -2.447 3.121 3.658 1.00 76.75 86 GLY A C 1
ATOM 623 O O . GLY A 1 86 ? -1.840 2.923 2.611 1.00 76.75 86 GLY A O 1
ATOM 624 N N . TRP A 1 87 ? -3.763 3.354 3.689 1.00 75.81 87 TRP A N 1
ATOM 625 C CA . TRP A 1 87 ? -4.597 3.413 2.482 1.00 75.81 87 TRP A CA 1
ATOM 626 C C . TRP A 1 87 ? -4.197 4.539 1.538 1.00 75.81 87 TRP A C 1
ATOM 628 O O . TRP A 1 87 ? -4.173 4.336 0.329 1.00 75.81 87 TRP A O 1
ATOM 638 N N . ALA A 1 88 ? -3.869 5.710 2.078 1.00 77.12 88 ALA A N 1
ATOM 639 C CA . ALA A 1 88 ? -3.414 6.833 1.281 1.00 77.12 88 ALA A CA 1
ATOM 640 C C . ALA A 1 88 ? -2.087 6.482 0.586 1.00 77.12 88 ALA A C 1
ATOM 642 O O . ALA A 1 88 ? -1.993 6.584 -0.633 1.00 77.12 88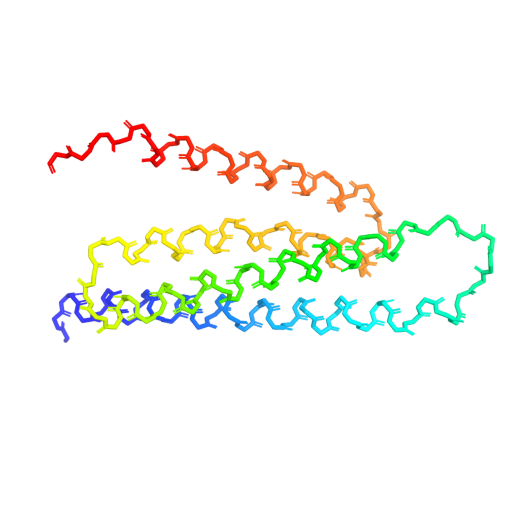 ALA A O 1
ATOM 643 N N . VAL A 1 89 ? -1.093 6.000 1.340 1.00 79.75 89 VAL A N 1
ATOM 644 C CA . VAL A 1 89 ? 0.238 5.653 0.821 1.00 79.75 89 VAL A CA 1
ATOM 645 C C . VAL A 1 89 ? 0.177 4.494 -0.173 1.00 79.75 89 VAL A C 1
ATOM 647 O O . VAL A 1 89 ? 0.926 4.532 -1.141 1.00 79.75 89 VAL A O 1
ATOM 650 N N . LEU A 1 90 ? -0.725 3.517 0.000 1.00 80.31 90 LEU A N 1
ATOM 651 C CA . LEU A 1 90 ? -0.868 2.349 -0.885 1.00 80.31 90 LEU A CA 1
ATOM 652 C C . LEU A 1 90 ? -1.139 2.714 -2.340 1.00 80.31 90 LEU A C 1
ATOM 654 O O . LEU A 1 90 ? -0.709 1.996 -3.242 1.00 80.31 90 LEU A O 1
ATOM 658 N N . TRP A 1 91 ? -1.818 3.828 -2.580 1.00 77.94 91 TRP A N 1
ATOM 659 C CA . TRP A 1 91 ? -2.146 4.244 -3.932 1.00 77.94 91 TRP A CA 1
ATOM 660 C C . TRP A 1 91 ? -0.917 4.476 -4.815 1.00 77.94 91 TRP A C 1
ATOM 662 O O . TRP A 1 91 ? -0.955 4.154 -6.000 1.00 77.94 91 TRP A O 1
ATOM 672 N N . LEU A 1 92 ? 0.180 4.983 -4.246 1.00 76.50 92 LEU A N 1
ATOM 673 C CA . LEU A 1 92 ? 1.416 5.239 -4.981 1.00 76.50 92 LEU A CA 1
ATOM 674 C C . LEU A 1 92 ? 2.042 3.943 -5.538 1.00 76.50 92 LEU A C 1
ATOM 676 O O . LEU A 1 92 ? 2.079 3.804 -6.760 1.00 76.50 92 LEU A O 1
ATOM 680 N N . PRO A 1 93 ? 2.459 2.957 -4.720 1.00 76.25 93 PRO A N 1
ATOM 681 C CA . PRO A 1 93 ? 3.037 1.720 -5.233 1.00 76.25 93 PRO A CA 1
ATOM 682 C C . PRO A 1 93 ? 2.034 0.909 -6.071 1.00 76.25 93 PRO A C 1
ATOM 684 O O . PRO A 1 93 ? 2.429 0.320 -7.071 1.00 76.25 93 PRO A O 1
ATOM 687 N N . LEU A 1 94 ? 0.733 0.944 -5.747 1.00 74.12 94 LEU A N 1
ATOM 688 C CA . LEU A 1 94 ? -0.304 0.264 -6.533 1.00 74.12 94 LEU A CA 1
ATOM 689 C C . LEU A 1 94 ? -0.457 0.856 -7.945 1.00 74.12 94 LEU A C 1
ATOM 691 O O . LEU A 1 94 ? -0.597 0.122 -8.919 1.00 74.12 94 LEU A O 1
ATOM 695 N N . SER A 1 95 ? -0.419 2.184 -8.080 1.00 73.75 95 SER A N 1
ATOM 696 C CA . SER A 1 95 ? -0.502 2.839 -9.391 1.00 73.75 95 SER A CA 1
ATOM 697 C C . SER A 1 95 ? 0.720 2.553 -10.266 1.00 73.75 95 SER A C 1
ATOM 699 O O . SER A 1 95 ? 0.587 2.377 -11.477 1.00 73.75 95 SER A O 1
ATOM 701 N N . LEU A 1 96 ? 1.897 2.437 -9.644 1.00 72.31 96 LEU A N 1
ATOM 702 C CA . LEU A 1 96 ? 3.146 2.111 -10.321 1.00 72.31 96 LEU A CA 1
ATOM 703 C C . LEU A 1 96 ? 3.172 0.656 -10.800 1.00 72.31 96 LEU A C 1
ATOM 705 O O . LEU A 1 96 ? 3.540 0.415 -11.948 1.00 72.31 96 LEU A O 1
ATOM 709 N N . THR A 1 97 ? 2.732 -0.309 -9.979 1.00 71.50 97 THR A N 1
ATOM 710 C CA . THR A 1 97 ? 2.658 -1.719 -10.409 1.00 71.50 97 THR A CA 1
ATOM 711 C C . THR A 1 97 ? 1.634 -1.938 -11.512 1.00 71.50 97 THR A C 1
ATOM 713 O O . THR A 1 97 ? 1.929 -2.631 -12.482 1.00 71.50 97 THR A O 1
ATOM 716 N N . LEU A 1 98 ? 0.451 -1.327 -11.409 1.00 69.81 98 LEU A N 1
ATOM 717 C CA . LEU A 1 98 ? -0.577 -1.421 -12.451 1.00 69.81 98 LEU A CA 1
ATOM 718 C C . LEU A 1 98 ? -0.134 -0.732 -13.747 1.00 69.81 98 LEU A C 1
ATOM 720 O O . LEU A 1 98 ? -0.343 -1.260 -14.838 1.00 69.81 98 LEU A O 1
ATOM 724 N N . GLY A 1 99 ? 0.517 0.425 -13.630 1.00 68.25 99 GLY A N 1
ATOM 725 C CA . GLY A 1 99 ? 1.091 1.143 -14.757 1.00 68.25 99 GLY A CA 1
ATOM 726 C C . GLY A 1 99 ? 2.145 0.325 -15.500 1.00 68.25 99 GLY A C 1
ATOM 727 O O . GLY A 1 99 ? 2.063 0.202 -16.722 1.00 68.25 99 GLY A O 1
ATOM 728 N N . ALA A 1 100 ? 3.062 -0.306 -14.761 1.00 67.31 100 ALA A N 1
ATOM 729 C CA . ALA A 1 100 ? 4.067 -1.211 -15.315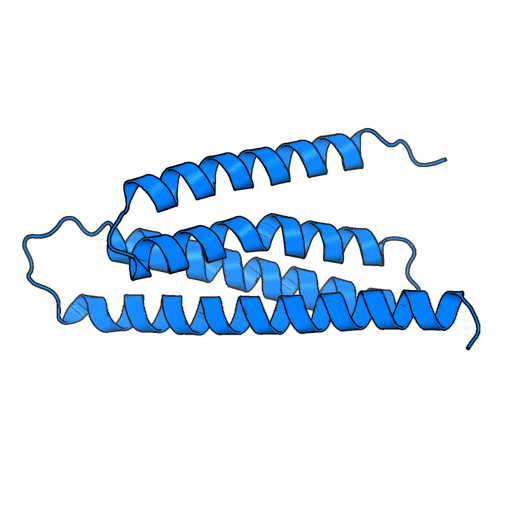 1.00 67.31 100 ALA A CA 1
ATOM 730 C C . ALA A 1 100 ? 3.434 -2.436 -16.000 1.00 67.31 100 ALA A C 1
ATOM 732 O O . ALA A 1 100 ? 3.823 -2.779 -17.112 1.00 67.31 100 ALA A O 1
ATOM 733 N N . ALA A 1 101 ? 2.408 -3.044 -15.395 1.00 66.56 101 ALA A N 1
ATOM 734 C CA . ALA A 1 101 ? 1.704 -4.189 -15.979 1.00 66.56 101 ALA A CA 1
ATOM 735 C C . ALA A 1 101 ? 0.917 -3.838 -17.258 1.00 66.56 101 ALA A C 1
ATOM 737 O O . ALA A 1 101 ? 0.755 -4.676 -18.139 1.00 66.56 101 ALA A O 1
ATOM 738 N N . SER A 1 102 ? 0.419 -2.603 -17.368 1.00 65.25 102 SER A N 1
ATOM 739 C CA . SER A 1 102 ? -0.380 -2.141 -18.514 1.00 65.25 102 SER A CA 1
ATOM 740 C C . SER A 1 102 ? 0.443 -1.653 -19.716 1.00 65.25 102 SER A C 1
ATOM 742 O O . SER A 1 102 ? -0.137 -1.312 -20.745 1.00 65.25 102 SER A O 1
ATOM 744 N N . GLY A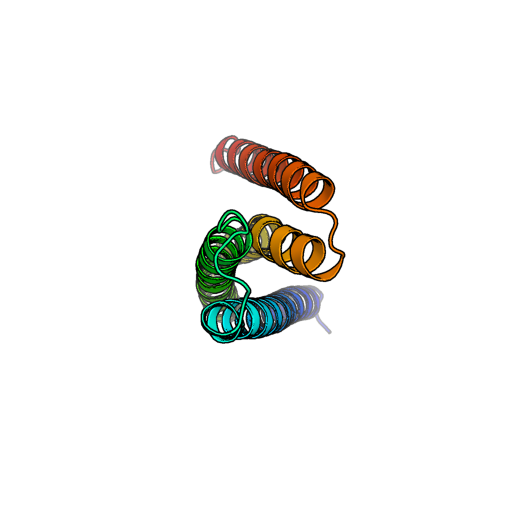 1 103 ? 1.773 -1.553 -19.588 1.00 60.88 103 GLY A N 1
ATOM 745 C CA . GLY A 1 103 ? 2.662 -1.059 -20.649 1.00 60.88 103 GLY A CA 1
ATOM 746 C C . GLY A 1 103 ? 2.514 0.434 -20.981 1.00 60.88 103 GLY A C 1
ATOM 747 O O . GLY A 1 103 ? 3.099 0.903 -21.953 1.00 60.88 103 GLY A O 1
ATOM 748 N N . THR A 1 104 ? 1.748 1.204 -20.196 1.00 60.03 104 THR A N 1
ATOM 749 C CA . THR A 1 104 ? 1.518 2.642 -20.429 1.00 60.03 104 THR A CA 1
ATOM 750 C C . THR A 1 104 ? 2.132 3.497 -19.311 1.00 60.03 104 THR A C 1
ATOM 752 O O . THR A 1 104 ? 1.453 3.876 -18.353 1.00 60.03 104 THR A O 1
ATOM 755 N N . PRO A 1 105 ? 3.425 3.859 -19.412 1.00 58.34 105 PRO A N 1
ATOM 756 C CA . PRO A 1 105 ? 4.144 4.535 -18.329 1.00 58.34 105 PRO A CA 1
ATOM 757 C C . PRO A 1 105 ? 3.542 5.903 -17.965 1.00 58.34 105 PRO A C 1
ATOM 759 O O . PRO A 1 105 ? 3.522 6.281 -16.797 1.00 58.34 105 PRO A O 1
ATOM 762 N N . ALA A 1 106 ? 2.967 6.627 -18.931 1.00 58.91 106 ALA A N 1
ATOM 763 C CA . ALA A 1 106 ? 2.363 7.944 -18.702 1.00 58.91 106 ALA A CA 1
ATOM 764 C C . ALA A 1 106 ? 1.159 7.918 -17.736 1.00 58.91 106 ALA A C 1
ATOM 766 O O . ALA A 1 106 ? 1.007 8.820 -16.910 1.00 58.91 106 ALA A O 1
ATOM 767 N N . LEU A 1 107 ? 0.324 6.875 -17.801 1.00 55.72 107 LEU A N 1
ATOM 768 C CA . LEU A 1 107 ? -0.816 6.709 -16.893 1.00 55.72 107 LEU A CA 1
ATOM 769 C C . LEU A 1 107 ? -0.354 6.390 -15.468 1.00 55.72 107 LEU A C 1
ATOM 771 O O . LEU A 1 107 ? -0.940 6.900 -14.513 1.00 55.72 107 LEU A O 1
ATOM 775 N N . ALA A 1 108 ? 0.739 5.633 -15.329 1.00 59.28 108 ALA A N 1
ATOM 776 C CA . ALA A 1 108 ? 1.379 5.353 -14.046 1.00 59.28 108 ALA A CA 1
ATOM 777 C C . ALA A 1 108 ? 1.832 6.649 -13.355 1.00 59.28 108 ALA A C 1
ATOM 779 O O . ALA A 1 108 ? 1.509 6.881 -12.190 1.00 59.28 108 ALA A O 1
ATOM 780 N N . TYR A 1 109 ? 2.523 7.534 -14.084 1.00 60.84 109 TYR A N 1
ATOM 781 C CA . TYR A 1 109 ? 3.015 8.808 -13.546 1.00 60.84 109 TYR A CA 1
ATOM 782 C C . TYR A 1 109 ? 1.885 9.769 -13.161 1.00 60.84 109 TYR A C 1
ATOM 784 O O . TYR A 1 109 ? 1.943 10.388 -12.096 1.00 60.84 109 TYR A O 1
ATOM 792 N N . LEU A 1 110 ? 0.835 9.873 -13.982 1.00 58.47 110 LEU A N 1
ATOM 793 C CA . LEU A 1 110 ? -0.326 10.713 -13.672 1.00 58.47 110 LEU A CA 1
ATOM 794 C C . LEU A 1 110 ? -1.097 10.188 -12.457 1.00 58.47 110 LEU A C 1
ATOM 796 O O . LEU A 1 110 ? -1.436 10.966 -11.566 1.00 58.47 110 LEU A O 1
ATOM 800 N N . ALA A 1 111 ? -1.313 8.874 -12.372 1.00 60.38 111 ALA A N 1
ATOM 801 C CA . ALA A 1 111 ? -1.940 8.255 -11.209 1.00 60.38 111 ALA A CA 1
ATOM 802 C C . ALA A 1 111 ? -1.095 8.455 -9.938 1.00 60.38 111 ALA A C 1
ATOM 804 O O . ALA A 1 111 ? -1.643 8.789 -8.887 1.00 60.38 111 ALA A O 1
ATOM 805 N N . THR A 1 112 ? 0.233 8.365 -10.052 1.00 63.00 112 THR A N 1
ATOM 806 C CA . THR A 1 112 ? 1.177 8.629 -8.956 1.00 63.00 112 THR A CA 1
ATOM 807 C C . THR A 1 112 ? 1.077 10.071 -8.459 1.00 63.00 112 THR A C 1
ATOM 809 O O . THR A 1 112 ? 0.988 10.298 -7.254 1.00 63.00 112 THR A O 1
ATOM 812 N N . LEU A 1 113 ? 1.044 11.052 -9.369 1.00 62.38 113 LEU A N 1
ATOM 813 C CA . LEU A 1 113 ? 0.916 12.474 -9.027 1.00 62.38 113 LEU A CA 1
ATOM 814 C C . LEU A 1 113 ? -0.414 12.783 -8.336 1.00 62.38 113 LEU A C 1
ATOM 816 O O . LEU A 1 113 ? -0.433 13.464 -7.311 1.00 62.38 113 LEU A O 1
ATOM 820 N N . VAL A 1 114 ? -1.519 12.254 -8.864 1.00 63.38 114 VAL A N 1
ATOM 821 C CA . VAL A 1 114 ? -2.858 12.457 -8.293 1.00 63.38 114 VAL A CA 1
ATOM 822 C C . VAL A 1 114 ? -2.961 11.813 -6.909 1.00 63.38 114 VAL A C 1
ATOM 824 O O . VAL A 1 114 ? -3.491 12.425 -5.981 1.00 63.38 114 VAL A O 1
ATOM 827 N N . CYS A 1 115 ? -2.394 10.620 -6.732 1.00 68.12 115 CYS A N 1
ATOM 828 C CA . CYS A 1 115 ? -2.386 9.941 -5.440 1.00 68.12 115 CYS A CA 1
ATOM 829 C C . CYS A 1 115 ? -1.469 10.632 -4.431 1.00 68.12 115 CYS A C 1
ATOM 831 O O . CYS A 1 115 ? -1.881 10.858 -3.296 1.00 68.12 115 CYS A O 1
ATOM 833 N N . GLY A 1 116 ? -0.272 11.052 -4.849 1.00 62.66 116 GLY A N 1
ATOM 834 C CA . GLY A 1 116 ? 0.637 11.866 -4.042 1.00 62.66 116 GLY A CA 1
ATOM 835 C C . GLY A 1 116 ? -0.030 13.152 -3.552 1.00 62.66 116 GLY A C 1
ATOM 836 O O . GLY A 1 116 ? -0.006 13.443 -2.355 1.00 62.66 116 GLY A O 1
ATOM 837 N N . ALA A 1 117 ? -0.712 13.873 -4.446 1.00 60.59 117 ALA A N 1
ATOM 838 C CA . ALA A 1 117 ? -1.489 15.057 -4.092 1.00 60.59 117 ALA A CA 1
ATOM 839 C C . ALA A 1 117 ? -2.624 14.728 -3.105 1.00 60.59 117 ALA A C 1
ATOM 841 O O . ALA A 1 117 ? -2.790 15.429 -2.109 1.00 60.59 117 ALA A O 1
ATOM 842 N N . GLY A 1 118 ? -3.361 13.634 -3.318 1.00 63.56 118 GLY A N 1
ATOM 843 C CA . GLY A 1 118 ? -4.422 13.176 -2.414 1.00 63.56 118 GLY A CA 1
ATOM 844 C C . GLY A 1 118 ? -3.922 12.816 -1.009 1.00 63.56 118 GLY A C 1
ATOM 845 O O . GLY A 1 118 ? -4.568 13.168 -0.018 1.00 63.56 118 GLY A O 1
ATOM 846 N N . ILE A 1 119 ? -2.749 12.180 -0.903 1.00 65.56 119 ILE A N 1
ATOM 847 C CA . ILE A 1 119 ? -2.085 11.871 0.374 1.00 65.56 119 ILE A CA 1
ATOM 848 C C . ILE A 1 119 ? -1.705 13.163 1.098 1.00 65.56 119 ILE A C 1
ATOM 850 O O . ILE A 1 119 ? -2.045 13.327 2.270 1.00 65.56 119 ILE A O 1
ATOM 854 N N . VAL A 1 120 ? -1.033 14.090 0.406 1.00 67.44 120 VAL A N 1
ATOM 855 C CA . VAL A 1 120 ? -0.603 15.374 0.980 1.00 67.44 120 VAL A CA 1
ATOM 856 C C . VAL A 1 120 ? -1.811 16.177 1.456 1.00 67.44 120 VAL A C 1
ATOM 858 O O . VAL A 1 120 ? -1.822 16.644 2.591 1.00 67.44 120 VAL A O 1
ATOM 861 N N . LEU A 1 121 ? -2.868 16.272 0.647 1.00 60.69 121 LEU A N 1
ATOM 862 C CA . LEU A 1 121 ? -4.103 16.963 1.026 1.00 60.69 121 LEU A CA 1
ATOM 863 C C . LEU A 1 121 ? -4.783 16.308 2.237 1.00 60.69 121 LEU A C 1
ATOM 865 O O . LEU A 1 121 ? -5.238 17.010 3.140 1.00 60.69 121 LEU A O 1
ATOM 869 N N . SER A 1 122 ? -4.800 14.974 2.303 1.00 60.75 122 SER A N 1
ATOM 870 C CA . SER A 1 122 ? -5.350 14.233 3.447 1.00 60.75 122 SER A CA 1
ATOM 871 C C . SER A 1 122 ? -4.536 14.457 4.724 1.00 60.75 122 SER A C 1
ATOM 873 O O . SER A 1 122 ? -5.106 14.653 5.796 1.00 60.75 122 SER A O 1
ATOM 875 N N . 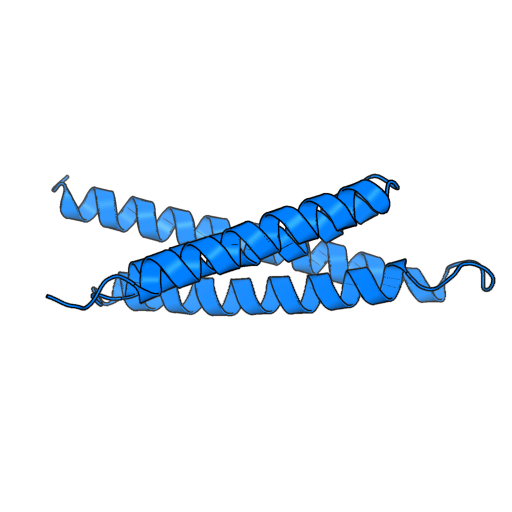LEU A 1 123 ? -3.206 14.489 4.613 1.00 66.00 123 LEU A N 1
ATOM 876 C CA . LEU A 1 123 ? -2.288 14.807 5.706 1.00 66.00 123 LEU A CA 1
ATOM 877 C C . LEU A 1 123 ? -2.465 16.242 6.211 1.00 66.00 123 LEU A C 1
ATOM 879 O O . LEU A 1 123 ? -2.556 16.453 7.418 1.00 66.00 123 LEU A O 1
ATOM 883 N N . VAL A 1 124 ? -2.573 17.216 5.303 1.00 66.88 124 VAL A N 1
ATOM 884 C CA . VAL A 1 124 ? -2.833 18.626 5.634 1.00 66.88 124 VAL A CA 1
ATOM 885 C C . VAL A 1 124 ? -4.176 18.769 6.355 1.00 66.88 124 VAL A C 1
ATOM 887 O O . VAL A 1 124 ? -4.253 19.436 7.386 1.00 66.88 124 VAL A O 1
ATOM 890 N N . ALA A 1 125 ? -5.222 18.090 5.876 1.00 59.19 125 ALA A N 1
ATOM 891 C CA . ALA A 1 125 ? -6.545 18.103 6.501 1.00 59.19 125 ALA A CA 1
ATOM 892 C C . ALA A 1 125 ? -6.576 17.412 7.879 1.00 59.19 125 ALA A C 1
ATOM 894 O O . ALA A 1 125 ? -7.329 17.820 8.766 1.00 59.19 125 ALA A O 1
ATOM 895 N N . LEU A 1 126 ? -5.764 16.370 8.081 1.00 61.53 126 LEU A N 1
ATOM 896 C CA . LEU A 1 126 ? -5.604 15.707 9.378 1.00 61.53 126 LEU A CA 1
ATOM 897 C C . LEU A 1 126 ? -4.795 16.568 10.357 1.00 61.53 126 LEU A C 1
ATOM 899 O O . LEU A 1 126 ? -5.178 16.679 11.520 1.00 61.53 126 LEU A O 1
ATOM 903 N N . GLY A 1 127 ? -3.726 17.217 9.889 1.00 56.91 127 GLY A N 1
ATOM 904 C CA . GLY A 1 127 ? -2.891 18.121 10.684 1.00 56.91 127 GLY A CA 1
ATOM 905 C C . GLY A 1 127 ? -3.579 19.438 11.057 1.00 56.91 127 GLY A C 1
ATOM 906 O O . GLY A 1 127 ? -3.254 20.026 12.087 1.00 56.91 127 GLY A O 1
ATOM 907 N N . SER A 1 128 ? -4.568 19.893 10.278 1.00 52.88 128 SER A N 1
ATOM 908 C CA . SER A 1 128 ? -5.306 21.130 10.572 1.00 52.88 128 SER A CA 1
ATOM 909 C C . SER A 1 128 ? -6.335 20.984 11.700 1.00 52.88 128 SER A C 1
ATOM 911 O O . SER A 1 128 ? -6.793 21.988 12.257 1.00 52.88 128 SER A O 1
ATOM 913 N N . LYS A 1 129 ? -6.709 19.754 12.079 1.00 48.72 129 LYS A N 1
ATOM 914 C CA . LYS A 1 129 ? -7.592 19.522 13.226 1.00 48.72 129 LYS A CA 1
ATOM 915 C C . LYS A 1 129 ? -6.779 19.553 14.519 1.00 48.72 129 LYS A C 1
ATOM 917 O O . LYS A 1 129 ? -6.266 18.532 14.965 1.00 48.72 129 LYS A O 1
ATOM 922 N N . LYS A 1 130 ? -6.711 20.729 15.158 1.00 38.09 130 LYS A N 1
ATOM 923 C CA . LYS A 1 130 ? -6.258 20.847 16.555 1.00 38.09 130 LYS A CA 1
ATOM 924 C C . LYS A 1 130 ? -7.025 19.845 17.438 1.00 38.09 130 LYS A C 1
ATOM 926 O O . LYS A 1 130 ? -8.255 19.786 17.324 1.00 38.09 130 LYS A O 1
ATOM 931 N N . PRO A 1 131 ? -6.343 19.092 18.320 1.00 47.78 131 PRO A N 1
ATOM 932 C CA . PRO A 1 131 ? -7.020 18.235 19.281 1.00 47.78 131 PRO A CA 1
ATOM 933 C C . PRO A 1 131 ? -7.872 19.113 20.208 1.00 47.78 131 PRO A C 1
ATOM 935 O O . PRO A 1 131 ? -7.374 20.089 20.768 1.00 47.78 131 PRO A O 1
ATOM 938 N N . ARG A 1 132 ? -9.165 18.792 20.299 1.00 46.62 132 ARG A N 1
ATOM 939 C CA . ARG A 1 132 ? -10.055 19.260 21.366 1.00 46.62 132 ARG A CA 1
ATOM 940 C C . ARG A 1 132 ? -10.078 18.219 22.475 1.00 46.62 132 ARG A C 1
ATOM 942 O O . ARG A 1 132 ? -10.117 17.007 22.135 1.00 46.62 132 ARG A O 1
#